Protein AF-A0A7J9WZB6-F1 (afdb_monomer_lite)

Radius of gyration: 22.97 Å; chains: 1; bounding box: 34×73×44 Å

Structure (mmCIF, N/CA/C/O backbone):
data_AF-A0A7J9WZB6-F1
#
_entry.id   AF-A0A7J9WZB6-F1
#
loop_
_atom_site.group_PDB
_atom_site.id
_atom_site.type_symbol
_atom_site.label_atom_id
_atom_site.label_alt_id
_atom_site.label_comp_id
_atom_site.label_asym_id
_atom_site.label_entity_id
_atom_site.label_seq_id
_atom_site.pdbx_PDB_ins_code
_atom_site.Cartn_x
_atom_site.Cartn_y
_atom_site.Cartn_z
_atom_site.occupancy
_atom_site.B_iso_or_equiv
_atom_site.auth_seq_id
_atom_site.auth_comp_id
_atom_site.auth_asym_id
_atom_site.auth_atom_id
_atom_site.pdbx_PDB_model_num
ATOM 1 N N . MET A 1 1 ? 7.743 61.546 21.069 1.00 47.81 1 MET A N 1
ATOM 2 C CA . MET A 1 1 ? 6.664 60.874 21.829 1.00 47.81 1 MET A CA 1
ATOM 3 C C . MET A 1 1 ? 5.663 60.139 20.922 1.00 47.81 1 MET A C 1
ATOM 5 O O . MET A 1 1 ? 4.920 59.309 21.421 1.00 47.81 1 MET A O 1
ATOM 9 N N . GLU A 1 2 ? 5.678 60.355 19.599 1.00 50.88 2 GLU A N 1
ATOM 10 C CA . GLU A 1 2 ? 4.739 59.722 18.648 1.00 50.88 2 GLU A CA 1
ATOM 11 C C . GLU A 1 2 ? 5.106 58.278 18.249 1.00 50.88 2 GLU A C 1
ATOM 13 O O . GLU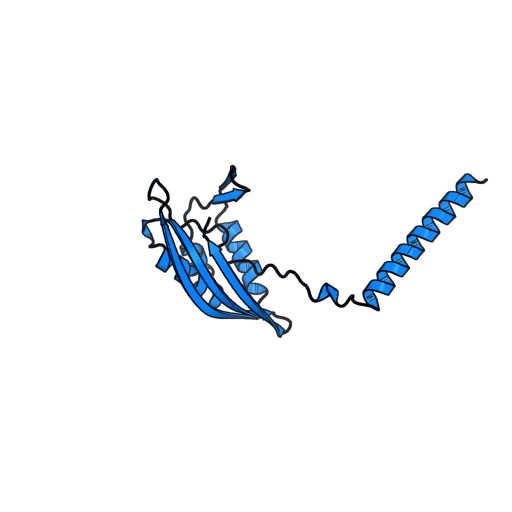 A 1 2 ? 4.224 57.447 18.053 1.00 50.88 2 GLU A O 1
ATOM 18 N N . ILE A 1 3 ? 6.399 57.931 18.213 1.00 56.25 3 ILE A N 1
ATOM 19 C CA . ILE A 1 3 ? 6.869 56.588 17.805 1.00 56.25 3 ILE A CA 1
ATOM 20 C C . ILE A 1 3 ? 6.439 55.502 18.808 1.00 56.25 3 ILE A C 1
ATOM 22 O O . ILE A 1 3 ? 6.078 54.391 18.426 1.00 56.25 3 ILE A O 1
ATOM 26 N N . VAL A 1 4 ? 6.420 55.839 20.099 1.00 55.09 4 VAL A N 1
ATOM 27 C CA . VAL A 1 4 ? 6.020 54.915 21.171 1.00 55.09 4 VAL A CA 1
ATOM 28 C C . VAL A 1 4 ? 4.518 54.617 21.095 1.00 55.09 4 VAL A C 1
ATOM 30 O O . VAL A 1 4 ? 4.109 53.473 21.267 1.00 55.09 4 VAL A O 1
ATOM 33 N N . LEU A 1 5 ? 3.700 55.617 20.749 1.00 50.25 5 LEU A N 1
ATOM 34 C CA . LEU A 1 5 ? 2.249 55.461 20.620 1.00 50.25 5 LEU A CA 1
ATOM 35 C C . LEU A 1 5 ? 1.874 54.565 19.424 1.00 50.25 5 LEU A C 1
ATOM 37 O O . LEU A 1 5 ? 1.003 53.707 19.549 1.00 50.25 5 LEU A O 1
ATOM 41 N N . GLY A 1 6 ? 2.584 54.698 18.297 1.00 52.09 6 GLY A N 1
ATOM 42 C CA . GLY A 1 6 ? 2.402 53.832 17.126 1.00 52.09 6 GLY A CA 1
ATOM 43 C C . GLY A 1 6 ? 2.751 52.365 17.399 1.00 52.09 6 GLY A C 1
ATOM 44 O O . GLY A 1 6 ? 2.054 51.466 16.927 1.00 52.09 6 GLY A O 1
ATOM 45 N N . PHE A 1 7 ? 3.771 52.112 18.226 1.00 55.84 7 PHE A N 1
ATOM 46 C CA . PHE A 1 7 ? 4.154 50.756 18.619 1.00 55.84 7 PHE A CA 1
ATOM 47 C C . PHE A 1 7 ? 3.074 50.077 19.475 1.00 55.84 7 PHE A C 1
ATOM 49 O O . PHE A 1 7 ? 2.695 48.940 19.200 1.00 55.84 7 PHE A O 1
ATOM 56 N N . PHE A 1 8 ? 2.505 50.781 20.459 1.00 55.66 8 PHE A N 1
ATOM 57 C CA . PHE A 1 8 ? 1.441 50.218 21.299 1.00 55.66 8 PHE A CA 1
ATOM 58 C C . PHE A 1 8 ? 0.132 49.981 20.536 1.00 55.66 8 PHE A C 1
ATOM 60 O O . PHE A 1 8 ? -0.539 48.978 20.782 1.00 55.66 8 PHE A O 1
ATOM 67 N N . ILE A 1 9 ? -0.206 50.834 19.563 1.00 59.38 9 ILE A N 1
ATOM 68 C CA . ILE A 1 9 ? -1.373 50.620 18.693 1.00 59.38 9 ILE A CA 1
ATOM 69 C C . ILE A 1 9 ? -1.136 49.423 17.757 1.00 59.38 9 ILE A C 1
ATOM 71 O O . ILE A 1 9 ? -2.033 48.597 17.583 1.00 59.38 9 ILE A O 1
ATOM 75 N N . GLY A 1 10 ? 0.073 49.269 17.206 1.00 54.72 10 GLY A N 1
ATOM 76 C CA . GLY A 1 10 ? 0.431 48.134 16.348 1.00 54.72 10 GLY A CA 1
ATOM 77 C C . GLY A 1 10 ? 0.424 46.789 17.083 1.00 54.72 10 GLY A C 1
ATOM 78 O O . GLY A 1 10 ? -0.119 45.802 16.585 1.00 54.72 10 GLY A O 1
ATOM 79 N N . VAL A 1 11 ? 0.961 46.746 18.305 1.00 60.94 11 VAL A N 1
ATOM 80 C CA . VAL A 1 11 ? 0.954 45.527 19.129 1.00 60.94 11 VAL A CA 1
ATOM 81 C C . VAL A 1 11 ? -0.459 45.213 19.630 1.00 60.94 11 VAL A C 1
ATOM 83 O O . VAL A 1 11 ? -0.896 44.066 19.552 1.00 60.94 11 VAL A O 1
ATOM 86 N N . GLY A 1 12 ? -1.211 46.225 20.076 1.00 56.00 12 GLY A N 1
ATOM 87 C CA . GLY A 1 12 ? -2.583 46.052 20.558 1.00 56.00 12 GLY A CA 1
ATOM 88 C C . GLY A 1 12 ? -3.538 45.553 19.473 1.00 56.00 12 GLY A C 1
ATOM 89 O O . GLY A 1 12 ? -4.294 44.610 19.707 1.00 56.00 12 GLY A O 1
ATOM 90 N N . THR A 1 13 ? -3.459 46.124 18.266 1.00 59.75 13 THR A N 1
ATOM 91 C CA . THR A 1 13 ? -4.255 45.657 17.121 1.00 59.75 13 THR A CA 1
ATOM 92 C C . THR A 1 13 ? -3.898 44.231 16.732 1.00 59.75 13 THR A C 1
ATOM 94 O O . THR A 1 13 ? -4.816 43.447 16.541 1.00 59.75 13 THR A O 1
ATOM 97 N N . SER A 1 14 ? -2.612 43.862 16.719 1.00 56.19 14 SER A N 1
ATOM 98 C CA . SER A 1 14 ? -2.157 42.501 16.386 1.00 56.19 14 SER A CA 1
ATOM 99 C C . SER A 1 14 ? -2.653 41.441 17.380 1.00 56.19 14 SER A C 1
ATOM 101 O O . SER A 1 14 ? -3.058 40.345 16.989 1.00 56.19 14 SER A O 1
ATOM 103 N N . ILE A 1 15 ? -2.666 41.770 18.676 1.00 60.81 15 ILE A N 1
ATOM 104 C CA . ILE A 1 15 ? -3.197 40.879 19.714 1.00 60.81 15 ILE A CA 1
ATOM 105 C C . ILE A 1 15 ? -4.713 40.736 19.545 1.00 60.81 15 ILE A C 1
ATOM 107 O O . ILE A 1 15 ? -5.222 39.614 19.531 1.00 60.81 15 ILE A O 1
ATOM 111 N N . LEU A 1 16 ? -5.426 41.844 19.334 1.00 58.00 16 LEU A N 1
ATOM 112 C CA . LEU A 1 16 ? -6.874 41.840 19.124 1.00 58.00 16 LEU A CA 1
ATOM 113 C C . LEU A 1 16 ? -7.287 41.076 17.861 1.00 58.00 16 LEU A C 1
ATOM 115 O O . LEU A 1 16 ? -8.230 40.293 17.943 1.00 58.00 16 LEU A O 1
ATOM 119 N N . THR A 1 17 ? -6.582 41.201 16.730 1.00 58.75 17 THR A N 1
ATOM 120 C CA . THR A 1 17 ? -6.863 40.375 15.542 1.00 58.75 17 THR A CA 1
ATOM 121 C C . THR A 1 17 ? -6.575 38.905 15.794 1.00 58.75 17 THR A C 1
ATOM 123 O O . THR A 1 17 ? -7.376 38.072 15.385 1.00 58.75 17 THR A O 1
ATOM 126 N N . SER A 1 18 ? -5.498 38.558 16.503 1.00 55.09 18 SER A N 1
ATOM 127 C CA . SER A 1 18 ? -5.199 37.150 16.809 1.00 55.09 18 SER A CA 1
ATOM 128 C C . SER A 1 18 ? -6.265 36.502 17.704 1.00 55.09 18 SER A C 1
ATOM 130 O O . SER A 1 18 ? -6.695 35.377 17.449 1.00 55.09 18 SER A O 1
ATOM 132 N N . LEU A 1 19 ? -6.763 37.240 18.702 1.00 57.19 19 LEU A N 1
ATOM 133 C CA . LEU A 1 19 ? -7.855 36.814 19.575 1.00 57.19 19 LEU A CA 1
ATOM 134 C C . LEU A 1 19 ? -9.181 36.748 18.823 1.00 57.19 19 LEU A C 1
ATOM 136 O O . LEU A 1 19 ? -9.931 35.793 19.018 1.00 57.19 19 LEU A O 1
ATOM 140 N N . PHE A 1 20 ? -9.459 37.707 17.938 1.00 56.28 20 PHE A N 1
ATOM 141 C CA . PHE A 1 20 ? -10.677 37.696 17.136 1.00 56.28 20 PHE A CA 1
ATOM 142 C C . PHE A 1 20 ? -10.678 36.517 16.161 1.00 56.28 20 PHE A C 1
ATOM 144 O O . PHE A 1 20 ? -11.653 35.780 16.135 1.00 56.28 20 PHE A O 1
ATOM 151 N N . VAL A 1 21 ? -9.570 36.257 15.454 1.00 55.38 21 VAL A N 1
ATOM 152 C CA . VAL A 1 21 ? -9.420 35.104 14.546 1.00 55.38 21 VAL A CA 1
ATOM 153 C C . VAL A 1 21 ? -9.555 33.787 15.303 1.00 55.38 21 VAL A C 1
ATOM 155 O O . VAL A 1 21 ? -10.311 32.925 14.869 1.00 55.38 21 VAL A O 1
ATOM 158 N N . LYS A 1 22 ? -8.892 33.639 16.456 1.00 53.94 22 LYS A N 1
ATOM 159 C CA . LYS A 1 22 ? -8.986 32.420 17.271 1.00 53.94 22 LYS A CA 1
ATOM 160 C C . LYS A 1 22 ? -10.414 32.180 17.768 1.00 53.94 22 LYS A C 1
ATOM 162 O O . LYS A 1 22 ? -10.949 31.092 17.602 1.00 53.94 22 LYS A O 1
ATOM 167 N N . THR A 1 23 ? -11.063 33.218 18.295 1.00 52.25 23 THR A N 1
ATOM 168 C CA . THR A 1 23 ? -12.436 33.119 18.814 1.00 52.25 23 THR A CA 1
ATOM 169 C C . THR A 1 23 ? -13.451 32.879 17.692 1.00 52.25 23 THR A C 1
ATOM 171 O O . THR A 1 23 ? -14.431 32.166 17.900 1.00 52.25 23 THR A O 1
ATOM 174 N N . PHE A 1 24 ? -13.225 33.430 16.494 1.00 48.28 24 PHE A N 1
ATOM 175 C CA . PHE A 1 24 ? -14.067 33.154 15.329 1.00 48.28 24 PHE A CA 1
ATOM 176 C C . PHE A 1 24 ? -13.887 31.720 14.823 1.00 48.28 24 PHE A C 1
ATOM 178 O O . PHE A 1 24 ? -14.886 31.080 14.513 1.00 48.28 24 PHE A O 1
ATOM 185 N N . ASN A 1 25 ? -12.658 31.192 14.813 1.00 48.31 25 ASN A N 1
ATOM 186 C CA . ASN A 1 25 ? -12.387 29.799 14.442 1.00 48.31 25 ASN A CA 1
ATOM 187 C C . ASN A 1 25 ? -13.012 28.804 15.433 1.00 48.31 25 ASN A C 1
ATOM 189 O O . ASN A 1 25 ? -13.551 27.781 15.024 1.00 48.31 25 ASN A O 1
ATOM 193 N N . ASP A 1 26 ? -12.991 29.133 16.728 1.00 54.84 26 ASP A N 1
ATOM 194 C CA . ASP A 1 26 ? -13.555 28.278 17.777 1.00 54.84 26 ASP A CA 1
ATOM 195 C C . ASP A 1 26 ? -15.098 28.326 17.812 1.00 54.84 26 ASP A C 1
ATOM 197 O O . ASP A 1 26 ? -15.741 27.356 18.215 1.00 54.84 26 ASP A O 1
ATOM 201 N N . ARG A 1 27 ? -15.718 29.450 17.413 1.00 45.38 27 ARG A N 1
ATOM 202 C CA . ARG A 1 27 ? -17.174 29.679 17.549 1.00 45.38 27 ARG A CA 1
ATOM 203 C C . ARG A 1 27 ? -17.966 29.519 16.254 1.00 45.38 27 ARG A C 1
ATOM 205 O O . ARG A 1 27 ? -19.158 29.228 16.303 1.00 45.38 27 ARG A O 1
ATOM 212 N N . PHE A 1 28 ? -17.296 29.658 15.118 1.00 43.94 28 PHE A N 1
ATOM 213 C CA . PHE A 1 28 ? -17.788 29.286 13.801 1.00 43.94 28 PHE A CA 1
ATOM 214 C C . PHE A 1 28 ? -16.744 28.366 13.170 1.00 43.94 28 PHE A C 1
ATOM 216 O O . PHE A 1 28 ? -15.980 28.834 12.322 1.00 43.94 28 PHE A O 1
ATOM 223 N N . PRO A 1 29 ? -16.689 27.072 13.554 1.00 36.81 29 PRO A N 1
ATOM 224 C CA . PRO A 1 29 ? -15.957 26.098 12.762 1.00 36.81 29 PRO A CA 1
ATOM 225 C C . PRO A 1 29 ? -16.553 26.192 11.365 1.00 36.81 29 PRO A C 1
ATOM 227 O O . PRO A 1 29 ? -17.724 25.860 11.147 1.00 36.81 29 PRO A O 1
ATOM 230 N N . THR A 1 30 ? -15.808 26.807 10.448 1.00 38.94 30 THR A N 1
ATOM 231 C CA . THR A 1 30 ? -16.318 27.058 9.110 1.00 38.94 30 THR A CA 1
ATOM 232 C C . THR A 1 30 ? -16.729 25.705 8.564 1.00 38.94 30 THR A C 1
ATOM 234 O O . THR A 1 30 ? -15.945 24.763 8.531 1.00 38.94 30 THR A O 1
ATOM 237 N N . ALA A 1 31 ? -17.987 25.579 8.149 1.00 32.62 31 ALA A N 1
ATOM 238 C CA . ALA A 1 31 ? -18.523 24.348 7.578 1.00 32.62 31 ALA A CA 1
ATOM 239 C C . ALA A 1 31 ? -17.754 23.889 6.313 1.00 32.62 31 ALA A C 1
ATOM 241 O O . ALA A 1 31 ? -18.060 22.839 5.752 1.00 32.62 31 ALA A O 1
ATOM 242 N N . SER A 1 32 ? -16.731 24.639 5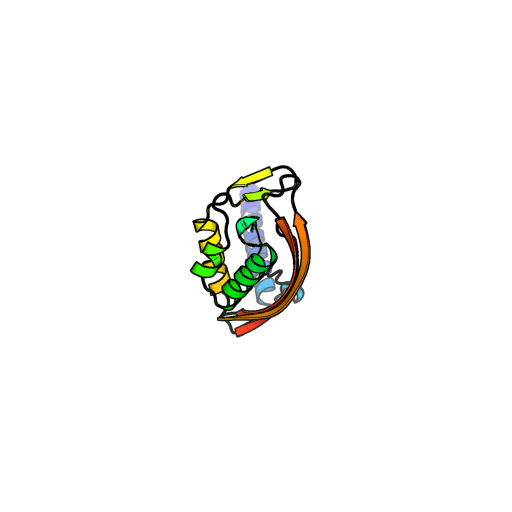.877 1.00 30.92 32 SER A N 1
ATOM 243 C CA . SER A 1 32 ? -15.721 24.246 4.896 1.00 30.92 32 SER A CA 1
ATOM 244 C C . SER A 1 32 ? -14.574 23.378 5.434 1.00 30.92 32 SER A C 1
ATOM 246 O O . SER A 1 32 ? -13.936 22.721 4.615 1.00 30.92 32 SER A O 1
ATOM 248 N N . ASP A 1 33 ? -14.346 23.282 6.750 1.00 31.48 33 ASP A N 1
ATOM 249 C CA . ASP A 1 33 ? -13.392 22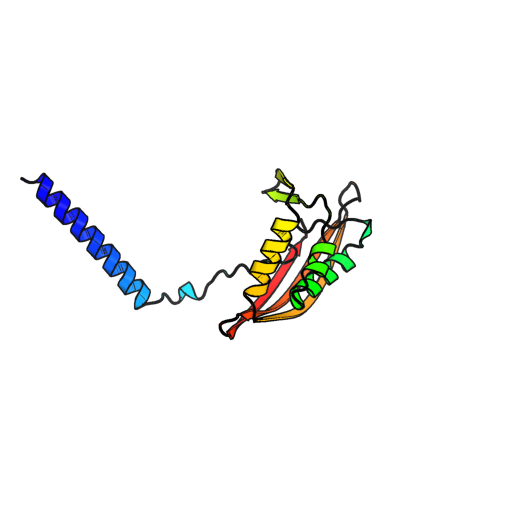.326 7.355 1.00 31.48 33 ASP A CA 1
ATOM 250 C C . ASP A 1 33 ? -13.890 20.871 7.289 1.00 31.48 33 ASP A C 1
ATOM 252 O O . ASP A 1 33 ? -13.141 19.925 7.509 1.00 31.48 33 ASP A O 1
ATOM 256 N N . SER A 1 34 ? -15.140 20.657 6.867 1.00 26.34 34 SER A N 1
ATOM 257 C CA . SER A 1 34 ? -15.663 19.335 6.492 1.00 26.34 34 SER A CA 1
ATOM 258 C C . SER A 1 34 ? -15.070 18.787 5.183 1.00 26.34 34 SER A C 1
ATOM 260 O O . SER A 1 34 ? -15.335 17.646 4.809 1.00 26.34 34 SER A O 1
ATOM 262 N N . ARG A 1 35 ? -14.208 19.561 4.508 1.00 26.62 35 ARG A N 1
ATOM 263 C CA . ARG A 1 35 ? -13.231 19.045 3.544 1.00 26.62 35 ARG A CA 1
ATOM 264 C C . ARG A 1 35 ? -11.873 18.923 4.220 1.00 26.62 35 ARG A C 1
ATOM 266 O O . ARG A 1 35 ? -10.890 19.501 3.761 1.00 26.62 35 ARG A O 1
ATOM 273 N N . PHE A 1 36 ? -11.792 18.114 5.274 1.00 26.69 36 PHE A N 1
ATOM 274 C CA . PHE A 1 36 ? -10.540 17.423 5.538 1.00 26.69 36 PHE A CA 1
ATOM 275 C C . PHE A 1 36 ? -10.180 16.698 4.239 1.00 26.69 36 PHE A C 1
ATOM 277 O O . PHE A 1 36 ? -10.739 15.651 3.919 1.00 26.69 36 PHE A O 1
ATOM 284 N N . PHE A 1 37 ? -9.249 17.263 3.469 1.00 26.72 37 PHE A N 1
ATOM 285 C CA . PHE A 1 37 ? -8.450 16.513 2.514 1.00 26.72 37 PHE A CA 1
ATOM 286 C C . PHE A 1 37 ? -7.583 15.549 3.335 1.00 26.72 37 PHE A C 1
ATOM 288 O O . PHE A 1 37 ? -6.364 15.683 3.427 1.00 26.72 37 PHE A O 1
ATOM 295 N N . LEU A 1 38 ? -8.226 14.564 3.965 1.00 27.75 38 LEU A N 1
ATOM 296 C CA . LEU A 1 38 ? -7.615 13.305 4.334 1.00 27.75 38 LEU A CA 1
ATOM 297 C C . LEU A 1 38 ? -7.229 12.684 2.999 1.00 27.75 38 LEU A C 1
ATOM 299 O O . LEU A 1 38 ? -8.001 11.969 2.367 1.00 27.75 38 LEU A O 1
ATOM 303 N N . THR A 1 39 ? -6.035 13.037 2.525 1.00 31.47 39 THR A N 1
ATOM 304 C CA . THR A 1 39 ? -5.363 12.259 1.495 1.00 31.47 39 THR A CA 1
ATOM 305 C C . THR A 1 39 ? -5.099 10.924 2.162 1.00 31.47 39 THR A C 1
ATOM 307 O O . THR A 1 39 ? -4.105 10.761 2.875 1.00 31.47 39 THR A O 1
ATOM 310 N N . VAL A 1 40 ? -6.052 10.005 2.047 1.00 40.97 40 VAL A N 1
ATOM 311 C CA . VAL A 1 40 ? -5.862 8.654 2.532 1.00 40.97 40 VAL A CA 1
ATOM 312 C C . VAL A 1 40 ? -4.620 8.135 1.827 1.00 40.97 40 VAL A C 1
ATOM 314 O O . VAL A 1 40 ? -4.461 8.226 0.607 1.00 40.97 40 VAL A O 1
ATOM 317 N N . LYS A 1 41 ? -3.646 7.720 2.629 1.00 58.62 41 LYS A N 1
ATOM 318 C CA . LYS A 1 41 ? -2.318 7.418 2.121 1.00 58.62 41 LYS A CA 1
ATOM 319 C C . LYS A 1 41 ? -2.390 6.087 1.382 1.00 58.62 41 LYS A C 1
ATOM 321 O O . LYS A 1 41 ? -2.515 5.034 1.993 1.00 58.62 41 LYS A O 1
ATOM 326 N N . ASN A 1 42 ? -2.325 6.176 0.059 1.00 63.25 42 ASN A N 1
ATOM 327 C CA . ASN A 1 42 ? -2.333 5.051 -0.862 1.00 63.25 42 ASN A CA 1
ATOM 328 C C . ASN A 1 42 ? -1.231 4.023 -0.499 1.00 63.25 42 ASN A C 1
ATOM 330 O O . ASN A 1 42 ? -0.048 4.385 -0.522 1.00 63.25 42 ASN A O 1
ATOM 334 N N . PRO A 1 43 ? -1.578 2.752 -0.209 1.00 63.16 43 PRO A N 1
ATOM 335 C CA . PRO A 1 43 ? -0.603 1.717 0.150 1.00 63.16 43 PRO A CA 1
ATOM 336 C C . PRO A 1 43 ? 0.298 1.308 -1.027 1.00 63.16 43 PRO A C 1
ATOM 338 O O . PRO A 1 43 ? 1.322 0.662 -0.835 1.00 63.16 43 PRO A O 1
ATOM 341 N N . LEU A 1 44 ? -0.053 1.698 -2.256 1.00 63.12 44 LEU A N 1
ATOM 342 C CA . LEU A 1 44 ? 0.757 1.488 -3.456 1.00 63.12 44 LEU A CA 1
ATOM 343 C C . LEU A 1 44 ? 1.775 2.605 -3.706 1.00 63.12 44 LEU A C 1
ATOM 345 O O . LEU A 1 44 ? 2.548 2.532 -4.667 1.00 63.12 44 LEU A O 1
ATOM 349 N N . ARG A 1 45 ? 1.763 3.674 -2.903 1.00 66.00 45 ARG A N 1
ATOM 350 C CA . ARG A 1 45 ? 2.626 4.831 -3.134 1.00 66.00 45 ARG A CA 1
ATOM 351 C C . ARG A 1 45 ? 4.089 4.397 -3.020 1.00 66.00 45 ARG A C 1
ATOM 353 O O . ARG A 1 45 ? 4.513 3.997 -1.946 1.00 66.00 45 ARG A O 1
ATOM 360 N N . HIS A 1 46 ? 4.845 4.541 -4.112 1.00 63.84 46 HIS A N 1
ATOM 361 C CA . HIS A 1 46 ? 6.260 4.140 -4.263 1.00 63.84 46 HIS A CA 1
ATOM 362 C C . HIS A 1 46 ? 6.506 2.653 -4.557 1.00 63.84 46 HIS A C 1
ATOM 364 O O . HIS A 1 46 ? 7.658 2.263 -4.723 1.00 63.84 46 HIS A O 1
ATOM 370 N N . LEU A 1 47 ? 5.459 1.831 -4.679 1.00 62.81 47 LEU A N 1
ATOM 371 C CA . LEU A 1 47 ? 5.619 0.401 -4.923 1.00 62.81 47 LEU A CA 1
ATOM 372 C C . LEU A 1 47 ? 6.206 0.143 -6.316 1.00 62.81 47 LEU A C 1
ATOM 374 O O . LEU A 1 47 ? 5.518 0.287 -7.324 1.00 62.81 47 LEU A O 1
ATOM 378 N N . GLN A 1 48 ? 7.454 -0.312 -6.357 1.00 63.50 48 GLN A N 1
ATOM 379 C CA . GLN A 1 48 ? 8.099 -0.786 -7.575 1.00 63.50 48 GLN A CA 1
ATOM 380 C C . GLN A 1 48 ? 7.983 -2.305 -7.654 1.00 63.50 48 GLN A C 1
ATOM 382 O O . GLN A 1 48 ? 8.531 -3.033 -6.824 1.00 63.50 48 GLN A O 1
ATOM 387 N N . ILE A 1 49 ? 7.259 -2.797 -8.659 1.00 64.50 49 ILE A N 1
ATOM 388 C CA . ILE A 1 49 ? 6.962 -4.223 -8.765 1.00 64.50 49 ILE A CA 1
ATOM 389 C C . ILE A 1 49 ? 7.936 -4.892 -9.730 1.00 64.50 49 ILE A C 1
ATOM 391 O O . ILE A 1 49 ? 7.977 -4.563 -10.917 1.00 64.50 49 ILE A O 1
ATOM 395 N N . SER A 1 50 ? 8.711 -5.851 -9.223 1.00 61.16 50 SER A N 1
ATOM 396 C CA . SER A 1 50 ? 9.645 -6.626 -10.038 1.00 61.16 50 SER A CA 1
ATOM 397 C C . SER A 1 50 ? 8.945 -7.744 -10.810 1.00 61.16 50 SER A C 1
ATOM 399 O O . SER A 1 50 ? 7.942 -8.319 -10.373 1.00 61.16 50 SER A O 1
ATOM 401 N N . ARG A 1 51 ? 9.518 -8.109 -11.961 1.00 58.19 51 ARG A N 1
ATOM 402 C CA . ARG A 1 51 ? 8.989 -9.186 -12.808 1.00 58.19 51 ARG A CA 1
ATOM 403 C C . ARG A 1 51 ? 8.877 -10.533 -12.097 1.00 58.19 51 ARG A C 1
ATOM 405 O O . ARG A 1 51 ? 7.926 -11.269 -12.346 1.00 58.19 51 ARG A O 1
ATOM 412 N N . ALA A 1 52 ? 9.819 -10.840 -11.209 1.00 58.25 52 ALA A N 1
ATOM 413 C CA . ALA A 1 52 ? 9.915 -12.136 -10.542 1.00 58.25 52 ALA A CA 1
ATOM 414 C C . ALA A 1 52 ? 8.743 -12.429 -9.588 1.00 58.25 52 ALA A C 1
ATOM 416 O O . ALA A 1 52 ? 8.449 -13.592 -9.330 1.00 58.25 52 ALA A O 1
ATOM 417 N N . ARG A 1 53 ? 8.066 -11.397 -9.064 1.00 62.97 53 ARG A N 1
ATOM 418 C CA . ARG A 1 53 ? 7.030 -11.557 -8.027 1.00 62.97 53 ARG A CA 1
ATOM 419 C C . ARG A 1 53 ? 5.592 -11.551 -8.554 1.00 62.97 53 ARG A C 1
ATOM 421 O O . ARG A 1 53 ? 4.678 -11.837 -7.787 1.00 62.97 53 ARG A O 1
ATOM 428 N N . GLY A 1 54 ? 5.393 -11.281 -9.848 1.00 75.12 54 GLY A N 1
ATOM 429 C CA . GLY A 1 54 ? 4.072 -11.253 -10.478 1.00 75.12 54 GLY A CA 1
ATOM 430 C C . GLY A 1 54 ? 3.261 -10.002 -10.094 1.00 75.12 54 GLY A C 1
ATOM 431 O O . GLY A 1 54 ? 2.716 -9.949 -8.992 1.00 75.12 54 GLY A O 1
ATOM 432 N N . PRO A 1 55 ? 3.090 -9.014 -10.997 1.00 78.25 55 PRO A N 1
ATOM 433 C CA . PRO A 1 55 ? 2.573 -7.693 -10.626 1.00 78.25 55 PRO A CA 1
ATOM 434 C C . PRO A 1 55 ? 1.206 -7.683 -9.939 1.00 78.25 55 PRO A C 1
ATOM 436 O O . PRO A 1 55 ? 0.997 -6.989 -8.947 1.00 78.25 55 PRO A O 1
ATOM 439 N N . ILE A 1 56 ? 0.290 -8.520 -10.424 1.00 83.38 56 ILE A N 1
ATOM 440 C CA . ILE A 1 56 ? -1.060 -8.656 -9.868 1.00 83.38 56 ILE A CA 1
ATOM 441 C C . ILE A 1 56 ? -1.018 -9.232 -8.448 1.00 83.38 56 ILE A C 1
ATOM 443 O O . ILE A 1 56 ? -1.724 -8.752 -7.561 1.00 83.38 56 ILE A O 1
ATOM 447 N N . ALA A 1 57 ? -0.197 -10.261 -8.227 1.00 86.19 57 ALA A N 1
ATOM 448 C CA . ALA A 1 57 ? -0.079 -10.914 -6.929 1.00 86.19 57 ALA A CA 1
ATOM 449 C C . ALA A 1 57 ? 0.540 -9.971 -5.890 1.00 86.19 57 ALA A C 1
ATOM 451 O O . ALA A 1 57 ? 0.067 -9.922 -4.757 1.00 86.19 57 ALA A O 1
ATOM 452 N N . THR A 1 58 ? 1.541 -9.177 -6.288 1.00 85.31 58 THR A N 1
ATOM 453 C CA . THR A 1 58 ? 2.145 -8.155 -5.425 1.00 85.31 58 THR A CA 1
ATOM 454 C C . THR A 1 58 ? 1.121 -7.107 -4.995 1.00 85.31 58 THR A C 1
ATOM 456 O O . THR A 1 58 ? 0.989 -6.866 -3.800 1.00 85.31 58 THR A O 1
ATOM 459 N N . VAL A 1 59 ? 0.338 -6.540 -5.923 1.00 86.12 59 VAL A N 1
ATOM 460 C CA . VAL A 1 59 ? -0.696 -5.546 -5.571 1.00 86.12 59 VAL A CA 1
ATOM 461 C C . VAL A 1 59 ? -1.732 -6.134 -4.614 1.00 86.12 59 VAL A C 1
ATOM 463 O O . VAL A 1 59 ? -2.037 -5.522 -3.593 1.00 86.12 59 VAL A O 1
ATOM 466 N N . LYS A 1 60 ? -2.233 -7.345 -4.889 1.00 89.81 60 LYS A N 1
ATOM 467 C CA . LYS A 1 60 ? -3.180 -8.021 -3.988 1.00 89.81 60 LYS A CA 1
ATOM 468 C C . LYS A 1 60 ? -2.594 -8.231 -2.592 1.00 89.81 60 LYS A C 1
ATOM 470 O O . LYS A 1 60 ? -3.285 -7.992 -1.609 1.00 89.81 60 LYS A O 1
ATOM 475 N N . ARG A 1 61 ? -1.323 -8.633 -2.498 1.00 90.00 61 ARG A N 1
ATOM 476 C CA . ARG A 1 61 ? -0.638 -8.819 -1.213 1.00 90.00 61 ARG A CA 1
ATOM 477 C C . ARG A 1 61 ? -0.475 -7.505 -0.454 1.00 90.00 61 ARG A C 1
ATOM 479 O O . ARG A 1 61 ? -0.665 -7.507 0.753 1.00 90.00 61 ARG A O 1
ATOM 486 N N . VAL A 1 62 ? -0.188 -6.399 -1.142 1.00 90.69 62 VAL A N 1
ATOM 487 C CA . VAL A 1 62 ? -0.103 -5.070 -0.518 1.00 90.69 62 VAL A CA 1
ATOM 488 C C . VAL A 1 62 ? -1.445 -4.643 0.071 1.00 90.69 62 VAL A C 1
ATOM 490 O O . VAL A 1 62 ? -1.484 -4.225 1.224 1.00 90.69 62 VAL A O 1
ATOM 493 N N . PHE A 1 63 ? -2.546 -4.783 -0.673 1.00 91.75 63 PHE A N 1
ATOM 494 C CA . PHE A 1 63 ? -3.874 -4.453 -0.143 1.00 91.75 63 PHE A CA 1
ATOM 495 C C . PHE A 1 63 ? -4.294 -5.378 0.997 1.00 91.75 63 PHE A C 1
ATOM 497 O O . PHE A 1 63 ? -4.831 -4.894 1.985 1.00 91.75 63 PHE A O 1
ATOM 504 N N . ASN A 1 64 ? -3.992 -6.675 0.900 1.00 94.44 64 ASN A N 1
ATOM 505 C CA . ASN A 1 64 ? -4.238 -7.610 1.994 1.00 94.44 64 ASN A CA 1
ATOM 506 C C . ASN A 1 64 ? -3.434 -7.226 3.242 1.00 94.44 64 ASN A C 1
ATOM 508 O O . ASN A 1 64 ? -3.983 -7.175 4.330 1.00 94.44 64 ASN A O 1
ATOM 512 N N . ALA A 1 65 ? -2.148 -6.901 3.083 1.00 93.56 65 ALA A N 1
ATOM 513 C CA . ALA A 1 65 ? -1.304 -6.451 4.184 1.00 93.56 65 ALA A CA 1
ATOM 514 C C . ALA A 1 65 ? -1.811 -5.140 4.801 1.00 93.56 65 ALA A C 1
ATOM 516 O O . ALA A 1 65 ? -1.748 -4.974 6.012 1.00 93.56 65 ALA A O 1
ATOM 517 N N . TRP A 1 66 ? -2.337 -4.219 3.991 1.00 93.25 66 TRP A N 1
ATOM 518 C CA . TRP A 1 66 ? -2.971 -2.990 4.467 1.00 93.25 66 TRP A CA 1
ATOM 519 C C . TRP A 1 66 ? -4.241 -3.267 5.277 1.00 93.25 66 TRP A C 1
ATOM 521 O O . TRP A 1 66 ? -4.387 -2.735 6.373 1.00 93.25 66 TRP A O 1
ATOM 531 N N . GLU A 1 67 ? -5.108 -4.147 4.782 1.00 94.69 67 GLU A N 1
ATOM 532 C CA . GLU A 1 67 ? -6.335 -4.571 5.462 1.00 94.69 67 GLU A CA 1
ATOM 533 C C . GLU A 1 67 ? -6.047 -5.252 6.807 1.00 94.69 67 GLU A C 1
ATOM 535 O O . GLU A 1 67 ? -6.633 -4.898 7.829 1.00 94.69 67 GLU A O 1
ATOM 540 N N . THR A 1 68 ? -5.082 -6.175 6.832 1.00 96.06 68 THR A N 1
ATOM 541 C CA . THR A 1 68 ? -4.703 -6.930 8.037 1.00 96.06 68 THR A CA 1
ATOM 542 C C . THR A 1 68 ? -3.673 -6.220 8.912 1.00 96.06 68 THR A C 1
ATOM 544 O O . THR A 1 68 ? -3.318 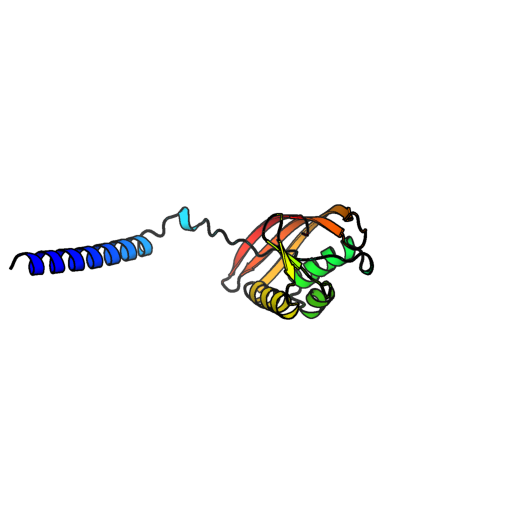-6.734 9.972 1.00 96.06 68 THR A O 1
ATOM 547 N N . LYS A 1 69 ? -3.161 -5.064 8.473 1.00 94.56 69 LYS A N 1
ATOM 548 C CA . LYS A 1 69 ? -2.036 -4.337 9.088 1.00 94.56 69 LYS A CA 1
ATOM 549 C C . LYS A 1 69 ? -0.776 -5.200 9.271 1.00 94.56 69 LYS A C 1
ATOM 551 O O . LYS A 1 69 ? 0.014 -4.966 10.185 1.00 94.56 69 LYS A O 1
ATOM 556 N N . ASP A 1 70 ? -0.575 -6.189 8.400 1.00 96.62 70 ASP A N 1
ATOM 557 C CA . ASP A 1 70 ? 0.574 -7.096 8.453 1.00 96.62 70 ASP A CA 1
ATOM 558 C C . ASP A 1 70 ? 1.815 -6.436 7.841 1.00 96.62 70 ASP A C 1
ATOM 560 O O . ASP A 1 70 ? 2.013 -6.386 6.623 1.00 96.62 70 ASP A O 1
ATOM 564 N N . GLU A 1 71 ? 2.677 -5.936 8.720 1.00 93.88 71 GLU A N 1
ATOM 565 C CA . GLU A 1 71 ? 3.927 -5.280 8.357 1.00 93.88 71 GLU A CA 1
ATOM 566 C C . GLU A 1 71 ? 4.886 -6.190 7.578 1.00 93.88 71 GLU A C 1
ATOM 568 O O . GLU A 1 71 ? 5.526 -5.744 6.622 1.00 93.88 71 GLU A O 1
ATOM 573 N N . ASN A 1 72 ? 4.978 -7.467 7.952 1.00 92.94 72 ASN A N 1
ATOM 574 C CA . ASN A 1 72 ? 5.901 -8.407 7.323 1.00 92.94 72 ASN A CA 1
ATOM 575 C C . ASN A 1 72 ? 5.430 -8.752 5.912 1.00 92.94 72 ASN A C 1
ATOM 577 O O . ASN A 1 72 ? 6.225 -8.749 4.964 1.00 92.94 72 ASN A O 1
ATOM 581 N N . ALA A 1 73 ? 4.124 -8.983 5.747 1.00 91.25 73 ALA A N 1
ATOM 582 C CA . ALA A 1 73 ? 3.530 -9.171 4.432 1.00 91.25 73 ALA A CA 1
ATOM 583 C C . ALA A 1 73 ? 3.742 -7.932 3.553 1.00 91.25 73 ALA A C 1
ATOM 585 O O . ALA A 1 73 ? 4.143 -8.082 2.393 1.00 91.25 73 ALA A O 1
ATOM 586 N N . TYR A 1 74 ? 3.556 -6.727 4.106 1.00 90.69 74 TYR A N 1
ATOM 587 C CA . TYR A 1 74 ? 3.801 -5.477 3.390 1.00 90.69 74 TYR A CA 1
ATOM 588 C C . TYR A 1 74 ? 5.266 -5.356 2.963 1.00 90.69 74 TYR A C 1
ATOM 590 O O . TYR A 1 74 ? 5.531 -5.234 1.768 1.00 90.69 74 TYR A O 1
ATOM 598 N N . ARG A 1 75 ? 6.222 -5.492 3.893 1.00 88.75 75 ARG A N 1
ATOM 599 C CA . ARG A 1 75 ? 7.674 -5.447 3.634 1.00 88.75 75 ARG A CA 1
ATOM 600 C C . ARG A 1 75 ? 8.089 -6.423 2.530 1.00 88.75 75 ARG A C 1
ATOM 602 O O . ARG A 1 75 ? 8.827 -6.044 1.626 1.00 88.75 75 ARG A O 1
ATOM 609 N N . SER A 1 76 ? 7.550 -7.646 2.535 1.00 88.56 76 SER A N 1
ATOM 610 C CA . SER A 1 76 ? 7.854 -8.678 1.528 1.00 88.56 76 SER A CA 1
ATOM 611 C C . SER A 1 76 ? 7.440 -8.317 0.094 1.00 88.56 76 SER A C 1
ATOM 613 O O . SER A 1 76 ? 7.846 -8.988 -0.857 1.00 88.56 76 SER A O 1
ATOM 615 N N . CYS A 1 77 ? 6.606 -7.289 -0.089 1.00 84.00 77 CYS A N 1
ATOM 616 C CA . CYS A 1 77 ? 6.166 -6.843 -1.408 1.00 84.00 77 CYS A CA 1
ATOM 617 C C . CYS A 1 77 ? 7.209 -5.969 -2.112 1.00 84.00 77 CYS A C 1
ATOM 619 O O . CYS A 1 77 ? 7.199 -5.893 -3.341 1.00 84.00 77 CYS A O 1
ATOM 621 N N . TRP A 1 78 ? 8.124 -5.357 -1.362 1.00 79.88 78 TRP A N 1
ATOM 622 C CA . TRP A 1 78 ? 9.033 -4.330 -1.861 1.00 79.88 78 TRP A CA 1
ATOM 623 C C . TRP A 1 78 ? 10.319 -4.904 -2.445 1.00 79.88 78 TRP A C 1
ATOM 625 O O . TRP A 1 78 ? 10.838 -5.921 -1.979 1.00 79.88 78 TRP A O 1
ATOM 635 N N . HIS A 1 79 ? 10.808 -4.256 -3.498 1.00 73.81 79 HIS A N 1
ATOM 636 C CA . HIS A 1 79 ? 12.134 -4.499 -4.055 1.00 73.81 79 HIS A CA 1
ATOM 637 C C . HIS A 1 79 ? 13.188 -3.725 -3.247 1.00 73.81 79 HIS A C 1
ATOM 639 O O . HIS A 1 79 ? 12.898 -2.619 -2.797 1.00 73.81 79 HIS A O 1
ATOM 645 N N . ASP A 1 80 ? 14.404 -4.261 -3.117 1.00 70.06 80 ASP A N 1
ATOM 646 C CA . ASP A 1 80 ? 15.494 -3.633 -2.339 1.00 70.06 80 ASP A CA 1
ATOM 647 C C . ASP A 1 80 ? 15.929 -2.270 -2.920 1.00 70.06 80 ASP A C 1
ATOM 649 O O . ASP A 1 80 ? 16.414 -1.381 -2.225 1.00 70.06 80 ASP A O 1
ATOM 653 N N . GLU A 1 81 ? 15.698 -2.093 -4.219 1.00 68.25 81 GLU A N 1
ATOM 654 C CA . GLU A 1 81 ? 15.872 -0.838 -4.959 1.00 68.25 81 GLU A CA 1
ATOM 655 C C . GLU A 1 81 ? 14.525 -0.126 -5.153 1.00 68.25 81 GLU A C 1
ATOM 657 O O . GLU A 1 81 ? 14.136 0.156 -6.280 1.00 68.25 81 GLU A O 1
ATOM 662 N N . ALA A 1 82 ? 13.731 0.074 -4.101 1.00 69.44 82 ALA A N 1
ATOM 663 C CA . ALA A 1 82 ? 12.491 0.838 -4.223 1.00 69.44 82 ALA A CA 1
ATOM 664 C C . ALA A 1 82 ? 12.808 2.320 -4.476 1.00 69.44 82 ALA A C 1
ATOM 666 O O . ALA A 1 82 ? 13.574 2.925 -3.729 1.00 69.44 82 ALA A O 1
ATOM 667 N N . HIS A 1 83 ? 12.197 2.931 -5.493 1.00 67.75 83 HIS A N 1
ATOM 668 C CA . HIS A 1 83 ? 12.367 4.356 -5.783 1.00 67.75 83 HIS A CA 1
ATOM 669 C C . HIS A 1 83 ? 11.058 5.140 -5.660 1.00 67.75 83 HIS A C 1
ATOM 671 O O . HIS A 1 83 ? 9.964 4.677 -5.982 1.00 67.75 83 HIS A O 1
ATOM 677 N N . LYS A 1 84 ? 11.185 6.393 -5.229 1.00 67.44 84 LYS A N 1
ATOM 678 C CA . LYS A 1 84 ? 10.139 7.410 -5.292 1.00 67.44 84 LYS A CA 1
ATOM 679 C C . LYS A 1 84 ? 10.437 8.355 -6.445 1.00 67.44 84 LYS A C 1
ATOM 681 O O . LYS A 1 84 ? 11.476 9.007 -6.441 1.00 67.44 84 LYS A O 1
ATOM 686 N N . ASN A 1 85 ? 9.491 8.494 -7.367 1.00 59.66 85 ASN A N 1
ATOM 687 C CA . ASN A 1 85 ? 9.546 9.549 -8.374 1.00 59.66 85 ASN A CA 1
ATOM 688 C C . ASN A 1 85 ? 9.168 10.898 -7.742 1.00 59.66 85 ASN A C 1
ATOM 690 O O . ASN A 1 85 ? 8.188 11.001 -6.993 1.00 59.66 85 ASN A O 1
ATOM 694 N N . VAL A 1 86 ? 9.967 11.920 -8.028 1.00 63.44 86 VAL A N 1
ATOM 695 C CA . VAL A 1 86 ? 9.769 13.318 -7.645 1.00 63.44 86 VAL A CA 1
ATOM 696 C C . VAL A 1 86 ? 9.639 14.114 -8.944 1.00 63.44 86 VAL A C 1
ATOM 698 O O . VAL A 1 86 ? 10.629 14.494 -9.565 1.00 63.44 86 VAL A O 1
ATOM 701 N N . GLY A 1 87 ? 8.394 14.317 -9.381 1.00 59.75 87 GLY A N 1
ATOM 702 C CA . GLY A 1 87 ? 8.106 14.819 -10.728 1.00 59.75 87 GLY A CA 1
ATOM 703 C C . GLY A 1 87 ? 8.479 13.806 -11.816 1.00 59.75 87 GLY A C 1
ATOM 704 O O . GLY A 1 87 ? 8.579 12.609 -11.545 1.00 59.75 87 GLY A O 1
ATOM 705 N N . ASP A 1 88 ? 8.690 14.297 -13.038 1.00 60.44 88 ASP A N 1
ATOM 706 C CA . ASP A 1 88 ? 8.935 13.447 -14.214 1.00 60.44 88 ASP A CA 1
ATOM 707 C C . ASP A 1 88 ? 10.412 13.070 -14.414 1.00 60.44 88 ASP A C 1
ATOM 709 O O . ASP A 1 88 ? 10.718 12.147 -15.165 1.00 60.44 88 ASP A O 1
ATOM 713 N N . TYR A 1 89 ? 11.336 13.771 -13.750 1.00 56.28 89 TYR A N 1
ATOM 714 C CA . TYR A 1 89 ? 12.770 13.710 -14.074 1.00 56.28 89 TYR A CA 1
ATOM 715 C C . TYR A 1 89 ? 13.646 13.128 -12.968 1.00 56.28 89 TYR A C 1
ATOM 717 O O . TYR A 1 89 ? 14.785 12.746 -13.229 1.00 56.28 89 TYR A O 1
ATOM 725 N N . PHE A 1 90 ? 13.140 13.050 -11.737 1.00 59.31 90 PHE A N 1
ATOM 726 C CA . PHE A 1 90 ? 13.931 12.611 -10.595 1.00 59.31 90 PHE A CA 1
ATOM 727 C C . PHE A 1 90 ? 13.316 11.374 -9.965 1.00 59.31 90 PHE A C 1
ATOM 729 O O . PHE A 1 90 ? 12.119 11.326 -9.687 1.00 59.31 90 PHE A O 1
ATOM 736 N N . SER A 1 91 ? 14.158 10.382 -9.697 1.00 68.00 91 SER A N 1
ATOM 737 C CA . SER A 1 91 ? 13.818 9.260 -8.833 1.00 68.00 91 SER A CA 1
ATOM 738 C C . SER A 1 91 ? 14.826 9.200 -7.693 1.00 68.00 91 SER A C 1
ATOM 740 O O . SER A 1 91 ?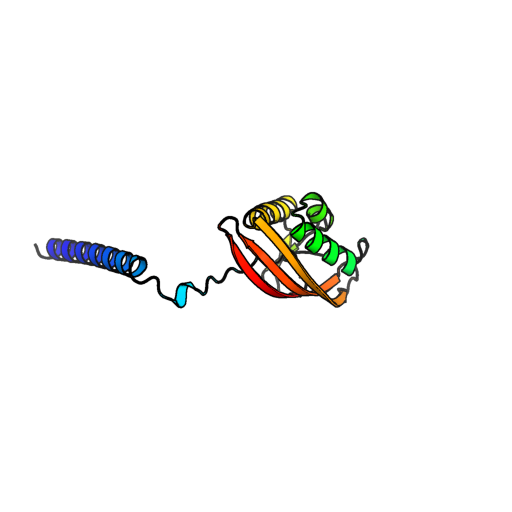 16.026 9.395 -7.885 1.00 68.00 91 SER A O 1
ATOM 742 N N . THR A 1 92 ? 14.339 8.974 -6.482 1.00 70.19 92 THR A N 1
ATOM 743 C CA . THR A 1 92 ? 15.171 8.871 -5.282 1.00 70.19 92 THR A CA 1
ATOM 744 C C . THR A 1 92 ? 14.945 7.505 -4.671 1.00 70.19 92 THR A C 1
ATOM 746 O O . THR A 1 92 ? 13.793 7.119 -4.457 1.00 70.19 92 THR A O 1
ATOM 749 N N . LYS A 1 93 ? 16.029 6.769 -4.402 1.00 77.38 93 LYS A N 1
ATOM 750 C CA . LYS A 1 93 ? 15.943 5.504 -3.668 1.00 77.38 93 LYS A CA 1
ATOM 751 C C . LYS A 1 93 ? 15.270 5.767 -2.320 1.00 77.38 93 LYS A C 1
ATOM 753 O O . LYS A 1 93 ? 15.530 6.783 -1.678 1.00 77.38 93 LYS A O 1
ATOM 758 N N . GLN A 1 94 ? 14.335 4.913 -1.947 1.00 75.38 94 GLN A N 1
ATOM 759 C CA . GLN A 1 94 ? 13.650 4.962 -0.665 1.00 75.38 94 GLN A CA 1
ATOM 760 C C . GLN A 1 94 ? 14.214 3.863 0.220 1.00 75.38 94 GLN A C 1
ATOM 762 O O . GLN A 1 94 ? 14.397 2.734 -0.235 1.00 75.38 94 GLN A O 1
ATOM 767 N N . ASP A 1 95 ? 14.460 4.201 1.480 1.00 82.38 95 ASP A N 1
ATOM 768 C CA . ASP A 1 95 ? 14.788 3.205 2.484 1.00 82.38 95 ASP A CA 1
ATOM 769 C C . ASP A 1 95 ? 13.545 2.343 2.764 1.00 82.38 95 ASP A C 1
ATOM 771 O O . ASP A 1 95 ? 12.426 2.851 2.929 1.00 82.38 95 ASP A O 1
ATOM 775 N N . LEU A 1 96 ? 13.726 1.022 2.760 1.00 83.19 96 LEU A N 1
ATOM 776 C CA . LEU A 1 96 ? 12.643 0.081 3.015 1.00 83.19 96 LEU A CA 1
ATOM 777 C C . LEU A 1 96 ? 12.094 0.233 4.438 1.00 83.19 96 LEU A C 1
ATOM 779 O O . LEU A 1 96 ? 10.883 0.129 4.632 1.00 83.19 96 LEU A O 1
ATOM 783 N N . ASP A 1 97 ? 12.947 0.520 5.416 1.00 87.00 97 ASP A N 1
ATOM 784 C CA . ASP A 1 97 ? 12.531 0.739 6.795 1.00 87.00 97 ASP A CA 1
ATOM 785 C C . ASP A 1 97 ? 11.680 2.007 6.911 1.00 87.00 97 ASP A C 1
ATOM 787 O O . ASP A 1 97 ? 10.617 1.959 7.525 1.00 87.00 97 ASP A O 1
ATOM 791 N N . GLU A 1 98 ? 12.030 3.091 6.210 1.00 84.25 98 GLU A N 1
ATOM 792 C CA . GLU A 1 98 ? 11.196 4.304 6.148 1.00 84.25 98 GLU A CA 1
ATOM 793 C C . GLU A 1 98 ? 9.837 4.057 5.470 1.00 84.25 98 GLU A C 1
ATOM 795 O O . GLU A 1 98 ? 8.821 4.683 5.796 1.00 84.25 98 GLU A O 1
ATOM 800 N N . ILE A 1 99 ? 9.791 3.193 4.452 1.00 83.19 99 ILE A N 1
ATOM 801 C CA . ILE A 1 99 ? 8.536 2.799 3.797 1.00 83.19 99 ILE A CA 1
ATOM 802 C C . ILE A 1 99 ? 7.645 2.030 4.780 1.00 83.19 99 ILE A C 1
ATOM 804 O O . ILE A 1 99 ? 6.445 2.307 4.881 1.00 83.19 99 ILE A O 1
ATOM 808 N N . VAL A 1 100 ? 8.230 1.082 5.508 1.00 88.25 100 VAL A N 1
ATOM 809 C CA . VAL A 1 100 ? 7.532 0.227 6.469 1.00 88.25 100 VAL A CA 1
ATOM 810 C C . VAL A 1 100 ? 7.090 1.015 7.707 1.00 88.25 100 VAL A C 1
ATOM 812 O O . VAL A 1 100 ? 5.960 0.856 8.167 1.00 88.25 100 VAL A O 1
ATOM 815 N N . GLU A 1 101 ? 7.913 1.938 8.200 1.00 87.62 101 GLU A N 1
ATOM 816 C CA . GLU A 1 101 ? 7.559 2.835 9.300 1.00 87.62 101 GLU A CA 1
ATOM 817 C C . GLU A 1 101 ? 6.366 3.722 8.927 1.00 87.62 101 GLU A C 1
ATOM 819 O O . GLU A 1 101 ? 5.401 3.833 9.688 1.00 87.62 101 GLU A O 1
ATOM 824 N N . ARG A 1 102 ? 6.366 4.288 7.712 1.00 86.12 102 ARG A N 1
ATOM 825 C CA . ARG A 1 102 ? 5.213 5.042 7.201 1.00 86.12 102 ARG A CA 1
ATOM 826 C C . ARG A 1 102 ? 3.968 4.173 7.108 1.00 86.12 102 ARG A C 1
ATOM 828 O O . ARG A 1 102 ? 2.891 4.645 7.462 1.00 86.12 102 ARG A O 1
ATOM 835 N N . PHE A 1 103 ? 4.091 2.929 6.647 1.00 88.25 103 PHE A N 1
ATOM 836 C CA . PHE A 1 103 ? 2.973 1.986 6.636 1.00 88.25 103 PHE A CA 1
ATOM 837 C C . PHE A 1 103 ? 2.400 1.790 8.043 1.00 88.25 103 PHE A C 1
ATOM 839 O O . PHE A 1 103 ? 1.199 1.984 8.223 1.00 88.25 103 PHE A O 1
ATOM 846 N N . ARG A 1 104 ? 3.252 1.514 9.038 1.00 90.12 104 ARG A N 1
ATOM 847 C CA . ARG A 1 104 ? 2.860 1.327 10.442 1.00 90.12 104 ARG A CA 1
ATOM 848 C C . ARG A 1 104 ? 2.166 2.563 11.017 1.00 90.12 104 ARG A C 1
ATOM 850 O O . ARG A 1 104 ? 1.104 2.443 11.619 1.00 90.12 104 ARG A O 1
ATOM 857 N N . ALA A 1 105 ? 2.735 3.750 10.806 1.00 87.75 105 ALA A N 1
ATOM 858 C CA . ALA A 1 105 ? 2.162 5.008 11.285 1.00 87.75 105 ALA A CA 1
ATOM 859 C C . ALA A 1 105 ? 0.794 5.310 10.647 1.00 87.75 105 ALA A C 1
ATOM 861 O O . ALA A 1 105 ? -0.099 5.863 11.287 1.00 87.75 105 ALA A O 1
ATOM 862 N N . ASN A 1 106 ? 0.611 4.944 9.377 1.00 87.06 106 ASN A N 1
ATOM 863 C CA . ASN A 1 106 ? -0.649 5.172 8.678 1.00 87.06 106 ASN A CA 1
ATOM 864 C C . ASN A 1 106 ? -1.715 4.156 9.083 1.00 87.06 106 ASN A C 1
ATOM 866 O O . ASN A 1 106 ? -2.859 4.541 9.308 1.00 87.06 106 ASN A O 1
ATOM 870 N N . SER A 1 107 ? -1.361 2.873 9.162 1.00 90.69 107 SER A N 1
ATOM 871 C CA . SER A 1 107 ? -2.315 1.807 9.472 1.00 90.69 107 SER A CA 1
ATOM 872 C C . SER A 1 107 ? -2.786 1.865 10.925 1.00 90.69 107 SER A C 1
ATOM 874 O O . SER A 1 107 ? -3.944 1.552 11.198 1.00 90.69 107 SER A O 1
ATOM 876 N N . SER A 1 108 ? -1.939 2.337 11.848 1.00 90.75 108 SER A N 1
ATOM 877 C CA . SER A 1 108 ? -2.290 2.506 13.262 1.00 90.75 108 SER A CA 1
ATOM 878 C C . SER A 1 108 ? -3.333 3.597 13.512 1.00 90.75 108 SER A C 1
ATOM 880 O O . SER A 1 108 ? -4.045 3.528 14.508 1.00 90.75 108 SER A O 1
ATOM 882 N N . THR A 1 109 ? -3.480 4.565 12.599 1.00 89.44 109 THR A N 1
ATOM 883 C CA . THR A 1 109 ? -4.499 5.632 12.690 1.00 89.44 109 THR A CA 1
ATOM 884 C C . THR A 1 109 ? -5.927 5.079 12.598 1.00 89.44 109 THR A C 1
ATOM 886 O O . THR A 1 109 ? -6.885 5.703 13.068 1.00 89.44 109 THR A O 1
ATOM 889 N N . TYR A 1 110 ? -6.077 3.905 11.989 1.00 91.00 110 TYR A N 1
ATOM 890 C CA . TYR A 1 110 ? -7.357 3.255 11.768 1.00 91.00 110 TYR A CA 1
ATOM 891 C C . TYR A 1 110 ? -7.533 2.115 12.763 1.00 91.00 110 TYR A C 1
ATOM 893 O O . TYR A 1 110 ? -6.621 1.324 12.966 1.00 91.00 110 TYR A O 1
ATOM 901 N N . GLU A 1 111 ? -8.700 2.004 13.380 1.00 94.12 111 GLU A N 1
ATOM 902 C CA . GLU A 1 111 ? -9.120 0.830 14.140 1.00 94.12 111 GLU A CA 1
ATOM 903 C C . GLU A 1 111 ? -9.308 -0.366 13.198 1.00 94.12 111 GLU A C 1
ATOM 905 O O . GLU A 1 111 ? -8.672 -1.405 13.388 1.00 94.12 111 GLU A O 1
ATOM 910 N N . SER A 1 112 ? -10.060 -0.183 12.109 1.00 94.38 112 SER A N 1
ATOM 911 C CA . SER A 1 112 ? -10.273 -1.203 11.079 1.00 94.38 112 SER A CA 1
ATOM 912 C C . SER A 1 112 ? -10.125 -0.640 9.670 1.00 94.38 112 SER A C 1
ATOM 914 O O . SER A 1 112 ? -10.471 0.511 9.398 1.00 94.38 112 SER A O 1
ATOM 916 N N . ILE A 1 113 ? -9.651 -1.485 8.763 1.00 93.94 113 ILE A N 1
ATOM 917 C CA . ILE A 1 113 ? -9.493 -1.211 7.337 1.00 93.94 113 ILE A CA 1
ATOM 918 C C . ILE A 1 113 ? -10.214 -2.350 6.617 1.00 93.94 113 ILE A C 1
ATOM 920 O O . ILE A 1 113 ? -10.012 -3.503 6.974 1.00 93.94 113 ILE A O 1
ATOM 924 N N . GLU A 1 114 ? -11.066 -2.039 5.645 1.00 94.69 114 GLU A N 1
ATOM 925 C CA . GLU A 1 114 ? -11.804 -3.027 4.852 1.00 94.69 114 GLU A CA 1
ATOM 926 C C . GLU A 1 114 ? -11.716 -2.663 3.367 1.00 94.69 114 GLU A C 1
ATOM 928 O O . GLU A 1 114 ? -12.085 -1.554 2.962 1.00 94.69 114 GLU A O 1
ATOM 933 N N . ILE A 1 115 ? -11.273 -3.602 2.532 1.00 92.81 115 ILE A N 1
ATOM 934 C CA . ILE A 1 115 ? -11.198 -3.419 1.081 1.00 92.81 115 ILE A CA 1
ATOM 935 C C . ILE A 1 115 ? -12.506 -3.884 0.446 1.00 92.81 115 ILE A C 1
ATOM 937 O O . ILE A 1 115 ? -12.747 -5.068 0.231 1.00 92.81 115 ILE A O 1
ATOM 941 N N . LYS A 1 116 ? -13.364 -2.927 0.081 1.00 93.12 116 LYS A N 1
ATOM 942 C CA . LYS A 1 116 ? -14.670 -3.206 -0.537 1.00 93.12 116 LYS A CA 1
ATOM 943 C C . LYS A 1 116 ? -14.552 -3.797 -1.928 1.00 93.12 116 LYS A C 1
ATOM 945 O O . LYS A 1 116 ? -15.346 -4.647 -2.316 1.00 93.12 116 LYS A O 1
ATOM 950 N N . TYR A 1 117 ? -13.600 -3.295 -2.701 1.00 91.50 117 TYR A N 1
ATOM 951 C CA . TYR A 1 117 ? -13.283 -3.846 -4.006 1.00 91.50 117 TYR A CA 1
ATOM 952 C C . TYR A 1 117 ? -11.862 -3.472 -4.406 1.00 91.50 117 TYR A C 1
ATOM 954 O O . TYR A 1 117 ? -11.360 -2.395 -4.077 1.00 91.50 117 TYR A O 1
ATOM 962 N N . LEU A 1 118 ? -11.246 -4.354 -5.185 1.00 89.75 118 LEU A N 1
ATOM 963 C CA . LEU A 1 118 ? -9.934 -4.165 -5.780 1.00 89.75 118 LEU A CA 1
ATOM 964 C C . LEU A 1 118 ? -9.971 -4.699 -7.211 1.00 89.75 118 LEU A C 1
ATOM 966 O O . LEU A 1 118 ? -10.098 -5.903 -7.427 1.00 89.75 118 LEU A O 1
ATOM 970 N N . ASN A 1 119 ? -9.856 -3.804 -8.187 1.00 89.69 119 ASN A N 1
ATOM 971 C CA . ASN A 1 119 ? -9.827 -4.144 -9.601 1.00 89.69 119 ASN A CA 1
ATOM 972 C C . ASN A 1 119 ? -8.477 -3.769 -10.217 1.00 89.69 119 ASN A C 1
ATOM 974 O O . ASN A 1 119 ? -8.044 -2.619 -10.124 1.00 89.69 119 ASN A O 1
ATOM 978 N N . ILE A 1 120 ? -7.835 -4.726 -10.883 1.00 86.69 120 ILE A N 1
ATOM 979 C CA . ILE A 1 120 ? -6.615 -4.475 -11.651 1.00 86.69 120 ILE A CA 1
ATOM 980 C C . ILE A 1 120 ? -7.019 -4.184 -13.091 1.00 86.69 120 ILE A C 1
ATOM 982 O O . ILE A 1 120 ? -7.471 -5.070 -13.808 1.00 86.69 120 ILE A O 1
ATOM 986 N N . GLU A 1 121 ? -6.870 -2.931 -13.504 1.00 84.12 121 GLU A N 1
ATOM 987 C CA . GLU A 1 121 ? -7.285 -2.458 -14.826 1.00 84.12 121 GLU A CA 1
ATOM 988 C C . GLU A 1 121 ? -6.232 -2.721 -15.907 1.00 84.12 121 GLU A C 1
ATOM 990 O O . GLU A 1 121 ? -6.567 -2.769 -17.088 1.00 84.12 121 GLU A O 1
ATOM 995 N N . GLY A 1 122 ? -4.959 -2.867 -15.530 1.00 77.00 122 GLY A N 1
ATOM 996 C CA . GLY A 1 122 ? -3.890 -3.134 -16.488 1.00 77.00 122 GLY A CA 1
ATOM 997 C C . GLY A 1 122 ? -2.512 -3.278 -15.855 1.00 77.00 122 GLY A C 1
ATOM 998 O O . GLY A 1 122 ? -2.249 -2.754 -14.773 1.00 77.00 122 GLY A O 1
ATOM 999 N N . VAL A 1 123 ? -1.628 -3.980 -16.563 1.00 80.94 123 VAL A N 1
ATOM 1000 C CA . VAL A 1 123 ? -0.210 -4.141 -16.221 1.00 80.94 123 VAL A CA 1
ATOM 1001 C C . VAL A 1 123 ? 0.618 -3.647 -17.403 1.00 80.94 123 VAL A C 1
ATOM 1003 O O . VAL A 1 123 ? 0.477 -4.152 -18.515 1.00 80.94 123 VAL A O 1
ATOM 1006 N N . TYR A 1 124 ? 1.485 -2.673 -17.156 1.00 78.12 124 TYR A N 1
ATOM 1007 C CA . TYR A 1 124 ? 2.331 -2.028 -18.152 1.00 78.12 124 TYR A CA 1
ATOM 1008 C C . TYR A 1 124 ? 3.787 -2.298 -17.795 1.00 78.12 124 TYR A C 1
ATOM 1010 O O . TYR A 1 124 ? 4.288 -1.824 -16.779 1.00 78.12 124 TYR A O 1
ATOM 1018 N N . TRP A 1 125 ? 4.471 -3.089 -18.610 1.00 71.44 125 TRP A N 1
ATOM 1019 C CA . TRP A 1 125 ? 5.892 -3.351 -18.409 1.00 71.44 125 TRP A CA 1
ATOM 1020 C C . TRP A 1 125 ? 6.716 -2.165 -18.893 1.00 71.44 125 TRP A C 1
ATOM 1022 O O . TRP A 1 125 ? 6.456 -1.635 -19.974 1.00 71.44 125 TRP A O 1
ATOM 1032 N N . ASN A 1 126 ? 7.733 -1.788 -18.121 1.00 66.69 126 ASN A N 1
ATOM 1033 C CA . ASN A 1 126 ? 8.742 -0.851 -18.602 1.00 66.69 126 ASN A CA 1
ATOM 1034 C C . ASN A 1 126 ? 9.534 -1.471 -19.765 1.00 66.69 126 ASN A C 1
ATOM 1036 O O . ASN A 1 126 ? 9.526 -2.691 -19.962 1.00 66.69 126 ASN A O 1
ATOM 1040 N N . VAL A 1 127 ? 10.217 -0.627 -20.547 1.00 71.31 127 VAL A N 1
ATOM 1041 C CA . VAL A 1 127 ? 10.962 -1.044 -21.754 1.00 71.31 127 VAL A CA 1
ATOM 1042 C C . VAL A 1 127 ? 11.988 -2.136 -21.432 1.00 71.31 127 VAL A C 1
ATOM 1044 O O . VAL A 1 127 ? 12.141 -3.088 -22.193 1.00 71.31 127 VAL A O 1
ATOM 1047 N N . ASP A 1 128 ? 12.623 -2.052 -20.261 1.00 69.75 128 ASP A N 1
ATOM 1048 C CA . ASP A 1 128 ? 13.590 -3.040 -19.773 1.00 69.75 128 ASP A CA 1
ATOM 1049 C C . ASP A 1 128 ? 12.960 -4.375 -19.322 1.00 69.75 128 ASP A C 1
ATOM 1051 O O . ASP A 1 128 ? 13.673 -5.350 -19.081 1.00 69.75 128 ASP A O 1
ATOM 1055 N N . ARG A 1 129 ? 11.626 -4.429 -19.199 1.00 61.00 129 ARG A N 1
ATOM 1056 C CA . ARG A 1 129 ? 10.818 -5.548 -18.685 1.00 61.00 129 ARG A CA 1
ATOM 1057 C C . ARG A 1 129 ? 11.273 -6.094 -17.328 1.00 61.00 129 ARG A C 1
ATOM 1059 O O . ARG A 1 129 ? 10.948 -7.237 -16.996 1.00 61.00 129 ARG A O 1
ATOM 1066 N N . LYS A 1 130 ? 12.011 -5.316 -16.537 1.00 66.56 130 LYS A N 1
ATOM 1067 C CA . LYS A 1 130 ? 12.417 -5.695 -15.174 1.00 66.56 130 LYS A CA 1
ATOM 1068 C C . LYS A 1 130 ? 11.366 -5.281 -14.154 1.00 66.56 130 LYS A C 1
ATOM 1070 O O . LYS A 1 130 ? 11.181 -5.962 -13.143 1.00 66.56 130 LYS A O 1
ATOM 1075 N N . THR A 1 131 ? 10.654 -4.202 -14.459 1.00 68.81 131 THR A N 1
ATOM 1076 C CA . THR A 1 131 ? 9.657 -3.573 -13.595 1.00 68.81 131 THR A CA 1
ATOM 1077 C C . THR A 1 131 ? 8.323 -3.403 -14.319 1.00 68.81 131 THR A C 1
ATOM 1079 O O . THR A 1 131 ? 8.270 -3.331 -15.552 1.00 68.81 131 THR A O 1
ATOM 1082 N N . ALA A 1 132 ? 7.235 -3.371 -13.552 1.00 71.25 132 ALA A N 1
ATOM 1083 C CA . ALA A 1 132 ? 5.889 -3.167 -14.068 1.00 71.25 132 ALA A CA 1
ATOM 1084 C C . ALA A 1 132 ? 5.155 -2.061 -13.311 1.00 71.25 132 ALA A C 1
ATOM 1086 O O . ALA A 1 132 ? 5.235 -1.973 -12.086 1.00 71.25 132 ALA A O 1
ATOM 1087 N N . ARG A 1 133 ? 4.365 -1.291 -14.059 1.00 75.19 133 ARG A N 1
ATOM 1088 C CA . ARG A 1 133 ? 3.351 -0.375 -13.546 1.00 75.19 133 ARG A CA 1
ATOM 1089 C C . ARG A 1 133 ? 2.005 -1.082 -13.557 1.00 75.19 133 ARG A C 1
ATOM 1091 O O . ARG A 1 133 ? 1.638 -1.703 -14.556 1.00 75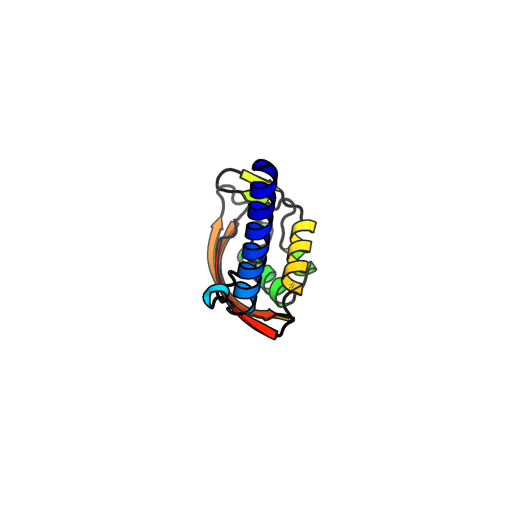.19 133 ARG A O 1
ATOM 1098 N N . VAL A 1 134 ? 1.257 -1.006 -12.468 1.00 78.12 134 VAL A N 1
ATOM 1099 C CA . VAL A 1 134 ? -0.059 -1.636 -12.350 1.00 78.12 134 VAL A CA 1
ATOM 1100 C C . VAL A 1 134 ? -1.097 -0.564 -12.100 1.00 78.12 134 VAL A C 1
ATOM 1102 O O . VAL A 1 134 ? -1.023 0.178 -11.120 1.00 78.12 134 VAL A O 1
ATOM 1105 N N . LYS A 1 135 ? -2.081 -0.501 -12.993 1.00 81.94 135 LYS A N 1
ATOM 1106 C CA . LYS A 1 135 ? -3.223 0.390 -12.859 1.00 81.94 135 LYS A CA 1
ATOM 1107 C C . LYS A 1 135 ? -4.305 -0.308 -12.056 1.00 81.94 135 LYS A C 1
ATOM 1109 O O . LYS A 1 135 ? -4.799 -1.365 -12.444 1.00 81.94 135 LYS A O 1
ATOM 1114 N N . THR A 1 136 ? -4.659 0.298 -10.937 1.00 82.62 136 THR A N 1
ATOM 1115 C CA . THR A 1 136 ? -5.503 -0.288 -9.904 1.00 82.62 136 THR A CA 1
ATOM 1116 C C . THR A 1 136 ? -6.643 0.663 -9.588 1.00 82.62 136 THR A C 1
ATOM 1118 O O . THR A 1 136 ? -6.425 1.853 -9.374 1.00 82.62 136 THR A O 1
ATOM 1121 N N . ARG A 1 137 ? -7.864 0.141 -9.520 1.00 85.56 137 ARG A N 1
ATOM 1122 C CA . ARG A 1 137 ? -9.032 0.847 -8.997 1.00 85.56 137 ARG A CA 1
ATOM 1123 C C . ARG A 1 137 ? -9.481 0.157 -7.721 1.00 85.56 137 ARG A C 1
ATOM 1125 O O . ARG A 1 137 ? -9.675 -1.056 -7.725 1.00 85.56 137 ARG A O 1
ATOM 1132 N N . TYR A 1 138 ? -9.664 0.912 -6.649 1.00 86.69 138 TYR A N 1
ATOM 1133 C CA . TYR A 1 138 ? -10.020 0.350 -5.352 1.00 86.69 138 TYR A CA 1
ATOM 1134 C C . TYR A 1 138 ? -11.085 1.184 -4.650 1.00 86.69 138 TYR A C 1
ATOM 1136 O O . TYR A 1 138 ? -11.256 2.377 -4.917 1.00 86.69 138 TYR A O 1
ATOM 1144 N N . GLY A 1 139 ? -11.796 0.535 -3.738 1.00 88.19 139 GLY A N 1
ATOM 1145 C CA . GLY A 1 139 ? -12.621 1.192 -2.741 1.00 88.19 139 GLY A CA 1
ATOM 1146 C C . GLY A 1 139 ? -12.358 0.577 -1.385 1.00 88.19 139 GLY A C 1
ATOM 1147 O O . GLY A 1 139 ? -12.250 -0.644 -1.270 1.00 88.19 139 GLY A O 1
ATOM 1148 N N . GLN A 1 140 ? -12.262 1.425 -0.373 1.00 91.00 140 GLN A N 1
ATOM 1149 C CA . GLN A 1 140 ? -11.992 1.000 0.988 1.00 91.00 140 GLN A CA 1
ATOM 1150 C C . GLN A 1 140 ? -12.862 1.745 1.985 1.00 91.00 140 GLN A C 1
ATOM 1152 O O . GLN A 1 140 ? -13.294 2.877 1.753 1.00 91.00 140 GLN A O 1
ATOM 1157 N N . ARG A 1 141 ? -13.109 1.073 3.100 1.00 91.00 141 ARG A N 1
ATOM 1158 C CA . ARG A 1 141 ? -13.754 1.618 4.279 1.00 91.00 141 ARG A CA 1
ATOM 1159 C C . ARG A 1 141 ? -12.748 1.595 5.417 1.00 91.00 141 ARG A C 1
ATOM 1161 O O . ARG A 1 141 ? -12.139 0.569 5.694 1.00 91.00 141 ARG A O 1
ATOM 1168 N N . LEU A 1 142 ? -12.586 2.733 6.067 1.00 90.19 142 LEU A N 1
ATOM 1169 C CA . LEU A 1 142 ? -11.629 2.945 7.138 1.00 90.19 142 LEU A CA 1
ATOM 1170 C C . LEU A 1 142 ? -12.395 3.448 8.354 1.00 90.19 142 LEU A C 1
ATOM 1172 O O . LEU A 1 142 ? -13.149 4.412 8.251 1.00 90.19 142 LEU A O 1
ATOM 1176 N N . VAL A 1 143 ? -12.203 2.812 9.499 1.00 90.06 143 VAL A N 1
ATOM 1177 C CA . VAL A 1 143 ? -12.721 3.294 10.782 1.00 90.06 143 VAL A CA 1
ATOM 1178 C C . VAL A 1 143 ? -11.528 3.814 11.554 1.00 90.06 143 VAL A C 1
ATOM 1180 O O . VAL A 1 143 ? -10.572 3.074 11.768 1.00 90.06 143 VAL A O 1
ATOM 1183 N N . ARG A 1 144 ? -11.521 5.098 11.902 1.00 88.25 144 ARG A N 1
ATOM 1184 C CA . ARG A 1 144 ? -10.459 5.714 12.708 1.00 88.25 144 ARG A CA 1
ATOM 1185 C C . ARG A 1 144 ? -10.606 5.332 14.179 1.00 88.25 144 ARG A C 1
ATOM 1187 O O . ARG A 1 144 ? -11.686 4.954 14.611 1.00 88.25 144 ARG A O 1
ATOM 1194 N N . GLN A 1 145 ? -9.531 5.472 14.952 1.00 88.44 145 GLN A N 1
ATOM 1195 C CA . GLN A 1 145 ? -9.559 5.211 16.401 1.00 88.44 145 GLN A CA 1
ATOM 1196 C C . GLN A 1 145 ? -10.565 6.085 17.177 1.00 88.44 145 GLN A C 1
ATOM 1198 O O . GLN A 1 145 ? -10.995 5.706 18.259 1.00 88.44 145 GLN A O 1
ATOM 1203 N N . ASP A 1 146 ? -10.945 7.248 16.637 1.00 86.25 146 ASP A N 1
ATOM 1204 C CA . ASP A 1 146 ? -11.987 8.122 17.196 1.00 86.25 146 ASP A CA 1
ATOM 1205 C C . ASP A 1 146 ? -13.413 7.724 16.757 1.00 86.25 146 ASP A C 1
ATOM 1207 O O . ASP A 1 146 ? -14.367 8.458 17.007 1.00 86.25 146 ASP A O 1
ATOM 1211 N N . GLY A 1 147 ? -13.567 6.576 16.088 1.00 83.00 147 GLY A N 1
ATOM 1212 C CA . GLY A 1 147 ? -14.834 6.065 15.568 1.00 83.00 147 GLY A CA 1
ATOM 1213 C C . GLY A 1 147 ? -15.272 6.693 14.242 1.00 83.00 147 GLY A C 1
ATOM 1214 O O . GLY A 1 147 ? -16.315 6.310 13.706 1.00 83.00 147 GLY A O 1
ATOM 1215 N N . LEU A 1 148 ? -14.506 7.638 13.677 1.00 84.12 148 LEU A N 1
ATOM 1216 C CA . LEU A 1 148 ? -14.873 8.268 12.410 1.00 84.12 148 LEU A CA 1
ATOM 1217 C C . LEU A 1 148 ? -14.775 7.264 11.256 1.00 84.12 148 LEU A C 1
ATOM 1219 O O . LEU A 1 148 ? -13.707 6.718 10.967 1.00 84.12 148 LEU A O 1
ATOM 1223 N N . LEU A 1 149 ? -15.890 7.093 10.550 1.00 85.75 149 LEU A N 1
ATOM 1224 C CA . LEU A 1 149 ? -15.969 6.306 9.330 1.00 85.75 149 LEU A CA 1
ATOM 1225 C C . LEU A 1 149 ? -15.542 7.143 8.119 1.00 85.75 149 LEU A C 1
ATOM 1227 O O . LEU A 1 149 ? -16.088 8.215 7.864 1.00 85.75 149 LEU A O 1
ATOM 1231 N N . VAL A 1 150 ? -14.614 6.607 7.335 1.00 85.06 150 VAL A N 1
ATOM 1232 C CA . VAL A 1 150 ? -14.149 7.184 6.074 1.00 85.06 150 VAL A CA 1
ATOM 1233 C C . VAL A 1 150 ? -14.325 6.144 4.975 1.00 85.06 150 VAL A C 1
ATOM 1235 O O . VAL A 1 150 ? -13.757 5.056 5.036 1.00 85.06 150 VAL A O 1
ATOM 1238 N N . GLU A 1 151 ? -15.105 6.477 3.951 1.00 85.62 151 GLU A N 1
ATOM 1239 C CA . GLU A 1 151 ? -15.170 5.689 2.722 1.00 85.62 151 GLU A CA 1
ATOM 1240 C C . GLU A 1 151 ? -14.401 6.405 1.617 1.00 85.62 151 GLU A C 1
ATOM 1242 O O . GLU A 1 151 ? -14.603 7.592 1.362 1.00 85.62 151 GLU A O 1
ATOM 1247 N N . GLU A 1 152 ? -13.525 5.673 0.939 1.00 81.75 152 GLU A N 1
ATOM 1248 C CA . GLU A 1 152 ? -12.668 6.221 -0.102 1.00 81.75 152 GLU A CA 1
ATOM 1249 C C . GLU A 1 152 ? -12.719 5.348 -1.352 1.00 81.75 152 GLU A C 1
ATOM 1251 O O . GLU A 1 152 ? -12.855 4.122 -1.299 1.00 81.75 152 GLU A O 1
ATOM 1256 N N . ARG A 1 153 ? -12.595 5.998 -2.506 1.00 83.25 153 ARG A N 1
ATOM 1257 C CA . ARG A 1 153 ? -12.435 5.350 -3.801 1.00 83.25 153 ARG A CA 1
ATOM 1258 C C . ARG A 1 153 ? -11.264 6.000 -4.513 1.00 83.25 153 ARG A C 1
ATOM 1260 O O . ARG A 1 153 ? -11.239 7.219 -4.653 1.00 83.25 153 ARG A O 1
ATOM 1267 N N . GLY A 1 154 ? -10.344 5.178 -4.996 1.00 80.38 154 GLY A N 1
ATOM 1268 C CA . GLY A 1 154 ? -9.137 5.636 -5.664 1.00 80.38 154 GLY A CA 1
ATOM 1269 C C . GLY A 1 154 ? -8.902 4.913 -6.980 1.00 80.38 154 GLY A C 1
ATOM 1270 O O . GLY A 1 154 ? -9.396 3.806 -7.231 1.00 80.38 154 GLY A O 1
ATOM 1271 N N . ARG A 1 155 ? -8.135 5.568 -7.845 1.00 79.94 155 ARG A N 1
ATOM 1272 C CA . ARG A 1 155 ? -7.601 4.979 -9.067 1.00 79.94 155 ARG A CA 1
ATOM 1273 C C . ARG A 1 155 ? -6.153 5.403 -9.185 1.00 79.94 155 ARG A C 1
ATOM 1275 O O . ARG A 1 155 ? -5.869 6.587 -9.303 1.00 79.94 155 ARG A O 1
ATOM 1282 N N . GLU A 1 156 ? -5.264 4.428 -9.151 1.00 75.00 156 GLU A N 1
ATOM 1283 C CA . GLU A 1 156 ? -3.838 4.647 -8.968 1.00 75.00 156 GLU A CA 1
ATOM 1284 C C . GLU A 1 156 ? -3.044 3.836 -9.981 1.00 75.00 156 GLU A C 1
ATOM 1286 O O . GLU A 1 156 ? -3.464 2.763 -10.417 1.00 75.00 156 GLU A O 1
ATOM 1291 N N . CYS A 1 157 ? -1.888 4.357 -10.368 1.00 65.62 157 CYS A N 1
ATOM 1292 C CA . CYS A 1 157 ? -0.919 3.639 -11.179 1.00 65.62 157 CYS A CA 1
ATOM 1293 C C . CYS A 1 157 ? 0.363 3.545 -10.361 1.00 65.62 157 CYS A C 1
ATOM 1295 O O . CYS A 1 157 ? 0.865 4.580 -9.921 1.00 65.62 157 CYS A O 1
ATOM 1297 N N . THR A 1 158 ? 0.873 2.333 -10.123 1.00 64.94 158 THR A N 1
ATOM 1298 C CA . THR A 1 158 ? 2.157 2.210 -9.420 1.00 64.94 158 THR A CA 1
ATOM 1299 C C . THR A 1 158 ? 3.241 2.950 -10.217 1.00 64.94 158 THR A C 1
ATOM 1301 O O . THR A 1 158 ? 3.241 2.854 -11.453 1.00 64.94 158 THR A O 1
ATOM 1304 N N . PRO A 1 159 ? 4.096 3.742 -9.542 1.00 57.41 159 PRO A N 1
ATOM 1305 C CA . PRO A 1 159 ? 5.056 4.612 -10.206 1.00 57.41 159 PRO A CA 1
ATOM 1306 C C . PRO A 1 159 ? 6.019 3.856 -11.117 1.00 57.41 159 PRO A C 1
ATOM 1308 O O . PRO A 1 159 ? 6.340 2.679 -10.849 1.00 57.41 159 PRO A O 1
#

Sequence (159 aa):
MEIVLGFFIGVGTSILTSLFVKTFNDRFPTASDSRFFLTVKNPLRHLQISRARGPIATVKRVFNAWETKDENAYRSCWHDEAHKNVGDYFSTKQDLDEIVERFRANSSTYESIEIKYLNIEGVYWNVDRKTARVKTRYGQRLVRQDGLLVEERGRECTP

Foldseek 3Di:
DVVVVVVCVVVVVVVVVVVVVVVCCVVCVPPVCVPPPPVLDDLLQQAWAFPVCPVVNLVVQSVVCLQVVPLVSSLVSHDCQGWHDDPDPDIDGDHSVVSSVVSNVSSLQFPGKAWPDKDWPDWAADPVNGTIKTWIWTWMWTQGPVRDIDIDIDIDIRD

Secondary structure (DSSP, 8-state):
-HHHHHHHHHHHHHHHHHHHHHHHHHHS--TTTT--------TTTT--EEGGG-HHHHHHHHHHHHHHT-HHHHHTTS-TT-EEEETTTEEEE--HHHHHHHHHHHHHTEEEEEEEEEEEEEEEE-TTSSEEEEEEEEEEEEEETTS-EEEEEEEEE--

pLDDT: mean 71.71, std 18.23, range [26.34, 96.62]